Protein AF-A0A165ENR4-F1 (afdb_monomer_lite)

Organism: NCBI:txid1314785

Radius of gyration: 12.13 Å; chains: 1; bounding box: 26×21×33 Å

Structure (mmCIF, N/CA/C/O backbone):
data_AF-A0A165ENR4-F1
#
_entry.id   AF-A0A165ENR4-F1
#
loop_
_atom_site.group_PDB
_atom_site.id
_atom_site.type_symbol
_atom_site.label_atom_id
_atom_site.label_alt_id
_atom_site.label_comp_id
_atom_site.label_asym_id
_atom_site.label_entity_id
_atom_site.label_seq_id
_atom_site.pdbx_PDB_ins_code
_atom_site.Cartn_x
_atom_site.Cartn_y
_atom_site.Cartn_z
_atom_site.occupancy
_atom_site.B_iso_or_equiv
_atom_site.auth_seq_id
_atom_site.auth_comp_id
_atom_site.auth_asym_id
_atom_site.auth_atom_id
_atom_site.pdbx_PDB_model_num
ATOM 1 N N . LEU A 1 1 ? -10.823 -14.079 3.515 1.00 63.69 1 LEU A N 1
ATOM 2 C CA . LEU A 1 1 ? -10.174 -12.974 2.777 1.00 63.69 1 LEU A CA 1
ATOM 3 C C . LEU A 1 1 ? -11.138 -11.794 2.819 1.00 63.69 1 LEU A C 1
ATOM 5 O O . LEU A 1 1 ? -12.290 -12.001 2.464 1.00 63.69 1 LEU A O 1
ATOM 9 N N . SER A 1 2 ? -10.731 -10.634 3.334 1.00 75.19 2 SER A N 1
ATOM 10 C CA . SER A 1 2 ? -11.566 -9.421 3.373 1.00 75.19 2 SER A CA 1
ATOM 11 C C . SER A 1 2 ? -10.899 -8.345 2.520 1.00 75.19 2 SER A C 1
ATOM 13 O O . SER A 1 2 ? -9.672 -8.269 2.513 1.00 75.19 2 SER A O 1
ATOM 15 N N . ILE A 1 3 ? -11.687 -7.558 1.788 1.00 78.62 3 ILE A N 1
ATOM 16 C CA . ILE A 1 3 ? -11.215 -6.443 0.958 1.00 78.62 3 ILE A CA 1
ATOM 17 C C . ILE A 1 3 ? -11.793 -5.169 1.567 1.00 78.62 3 ILE A C 1
ATOM 19 O O . ILE A 1 3 ? -13.008 -5.073 1.735 1.00 78.62 3 ILE A O 1
ATOM 23 N N . ILE A 1 4 ? -10.932 -4.204 1.887 1.00 80.88 4 ILE A N 1
ATOM 24 C CA . ILE A 1 4 ? -11.337 -2.896 2.408 1.00 80.88 4 ILE A CA 1
ATOM 25 C C . ILE A 1 4 ? -10.870 -1.782 1.463 1.00 80.88 4 ILE A C 1
ATOM 27 O O . ILE A 1 4 ? -9.805 -1.914 0.852 1.00 80.88 4 ILE A O 1
ATOM 31 N N . PRO A 1 5 ? -11.636 -0.688 1.31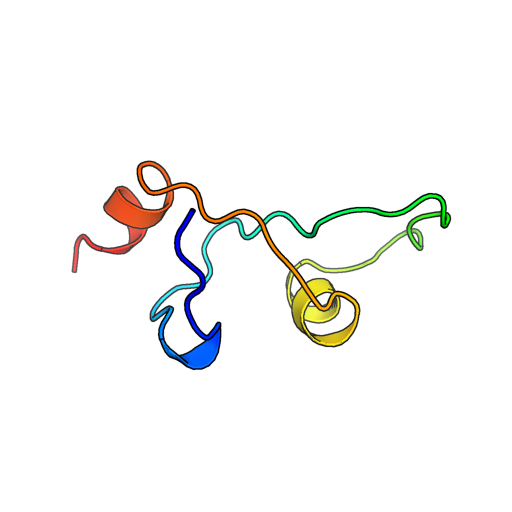7 1.00 79.94 5 PRO A N 1
ATOM 32 C CA . PRO A 1 5 ? -11.178 0.487 0.586 1.00 79.94 5 PRO A CA 1
ATOM 33 C C . PRO A 1 5 ? -9.973 1.136 1.276 1.00 79.94 5 PRO A C 1
ATOM 35 O O . PRO A 1 5 ? -9.976 1.307 2.494 1.00 79.94 5 PRO A O 1
ATOM 38 N N . LEU A 1 6 ? -8.981 1.584 0.500 1.00 72.38 6 LEU A N 1
ATOM 39 C CA . LEU A 1 6 ? -7.837 2.347 1.026 1.00 72.38 6 LEU A CA 1
ATOM 40 C C . LEU A 1 6 ? -8.261 3.627 1.753 1.00 72.38 6 LEU A C 1
ATOM 42 O O . LEU A 1 6 ? -7.637 4.022 2.726 1.00 72.38 6 LEU A O 1
ATOM 46 N N . THR A 1 7 ? -9.354 4.251 1.314 1.00 72.94 7 THR 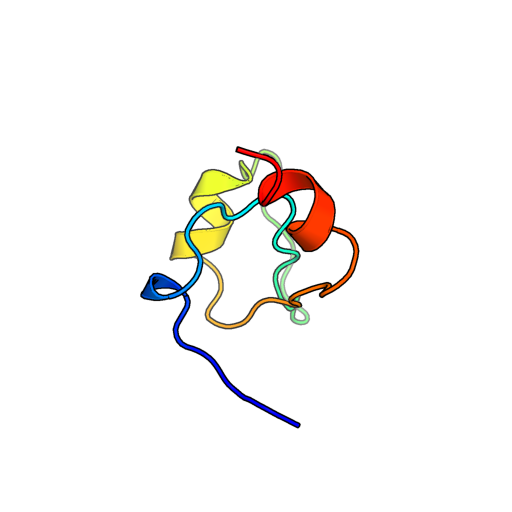A N 1
ATOM 47 C CA . THR A 1 7 ? -9.923 5.453 1.941 1.00 72.94 7 THR A CA 1
ATOM 48 C C . THR A 1 7 ? -10.468 5.206 3.347 1.00 72.94 7 THR A C 1
ATOM 50 O O . THR A 1 7 ? -10.778 6.157 4.053 1.00 72.94 7 THR A O 1
ATOM 53 N N . SER A 1 8 ? -10.636 3.943 3.746 1.00 72.69 8 SER A N 1
ATOM 54 C CA . SER A 1 8 ? -11.035 3.562 5.102 1.00 72.69 8 SER A CA 1
ATOM 55 C C . SER A 1 8 ? -9.836 3.386 6.043 1.00 72.69 8 SER A C 1
ATOM 57 O O . SER A 1 8 ? -10.044 3.111 7.222 1.00 72.69 8 SER A O 1
ATOM 59 N N . ILE A 1 9 ? -8.603 3.541 5.547 1.00 74.00 9 ILE A N 1
ATOM 60 C CA . ILE A 1 9 ? -7.370 3.480 6.338 1.00 74.00 9 ILE A CA 1
ATOM 61 C C . ILE A 1 9 ? -7.036 4.903 6.796 1.00 74.00 9 ILE A C 1
ATOM 63 O O . ILE A 1 9 ? -6.720 5.764 5.978 1.00 74.00 9 ILE A O 1
ATOM 67 N N . LEU A 1 10 ? -7.133 5.155 8.104 1.00 67.06 10 LEU A N 1
ATOM 68 C CA . LEU A 1 10 ? -6.904 6.483 8.683 1.00 67.06 10 LEU A CA 1
ATOM 69 C C . LEU A 1 10 ? -5.427 6.890 8.594 1.00 67.06 10 LEU A C 1
ATOM 71 O O . LEU A 1 10 ? -5.123 8.023 8.233 1.00 67.06 10 LEU A O 1
ATOM 75 N N . HIS A 1 11 ? -4.520 5.955 8.879 1.00 67.00 11 HIS A N 1
ATOM 76 C CA . HIS A 1 11 ? -3.074 6.136 8.811 1.00 67.00 11 HIS A CA 1
ATOM 77 C C . HIS A 1 11 ? -2.457 4.987 8.011 1.00 67.00 11 HIS A C 1
ATOM 79 O O . HIS A 1 11 ? -2.411 3.858 8.469 1.00 67.00 11 HIS A O 1
ATOM 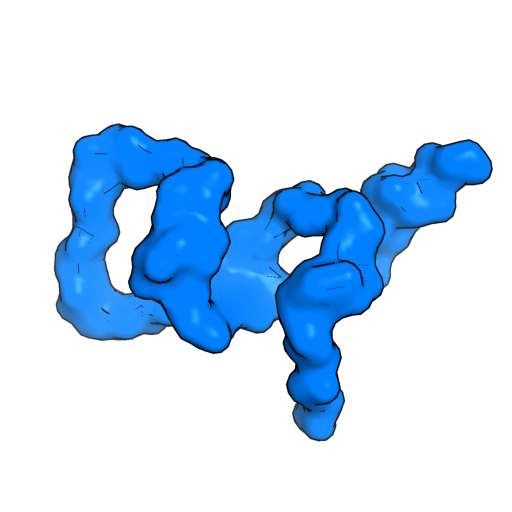85 N N . ALA A 1 12 ? -1.970 5.273 6.803 1.00 64.19 12 ALA A N 1
ATOM 86 C CA . ALA A 1 12 ? -1.339 4.289 5.922 1.00 64.19 12 ALA A CA 1
ATOM 87 C C . ALA A 1 12 ? 0.132 4.035 6.310 1.00 64.19 12 ALA A C 1
ATOM 89 O O . ALA A 1 12 ? 1.054 4.264 5.522 1.00 64.19 12 ALA A O 1
ATOM 90 N N . VAL A 1 13 ? 0.369 3.612 7.550 1.00 63.56 13 VAL A N 1
ATOM 91 C CA . VAL A 1 13 ? 1.720 3.363 8.060 1.00 63.56 13 VAL A CA 1
ATOM 92 C C . VAL A 1 13 ? 2.175 1.978 7.584 1.00 63.56 13 VAL A C 1
ATOM 94 O O . VAL A 1 13 ? 1.666 0.953 8.012 1.00 63.56 13 VAL A O 1
ATOM 97 N N . HIS A 1 14 ? 3.151 1.958 6.670 1.00 71.56 14 HIS A N 1
ATOM 98 C CA . HIS A 1 14 ? 3.756 0.748 6.086 1.00 71.56 14 HIS A CA 1
ATOM 99 C C . HIS A 1 14 ? 2.832 -0.117 5.206 1.00 71.56 14 HIS A C 1
ATOM 101 O O . HIS A 1 14 ? 2.894 -1.345 5.257 1.00 71.56 14 HIS A O 1
ATOM 107 N N . LEU A 1 15 ? 2.026 0.495 4.331 1.00 80.00 15 LEU A N 1
ATOM 108 C CA . LEU A 1 15 ? 1.366 -0.266 3.265 1.00 80.00 15 LEU A CA 1
ATOM 109 C C . LEU A 1 15 ? 2.402 -0.812 2.278 1.00 80.00 15 LEU A C 1
ATOM 111 O O . LEU A 1 15 ? 3.102 -0.058 1.603 1.00 80.00 15 LEU A O 1
ATOM 115 N N . ILE 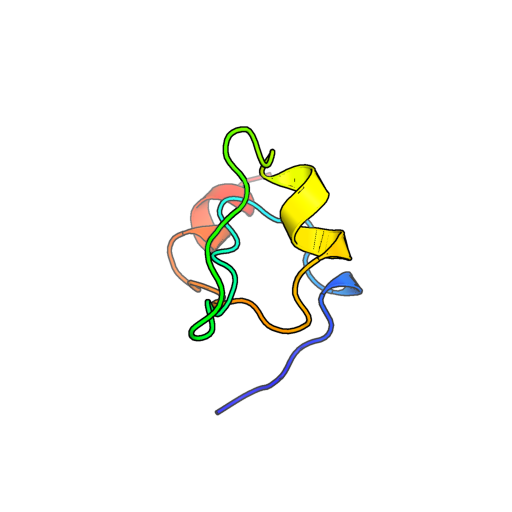A 1 16 ? 2.479 -2.138 2.183 1.00 84.06 16 ILE A N 1
ATOM 116 C CA . ILE A 1 16 ? 3.376 -2.821 1.251 1.00 84.06 16 ILE A CA 1
ATOM 117 C C . ILE A 1 16 ? 2.585 -3.112 -0.028 1.00 84.06 16 ILE A C 1
ATOM 119 O O . ILE A 1 16 ? 1.637 -3.904 0.025 1.00 84.06 16 ILE A O 1
ATOM 123 N N . PRO A 1 17 ? 2.925 -2.498 -1.175 1.00 84.62 17 PRO A N 1
ATOM 124 C CA . PRO A 1 17 ? 2.228 -2.775 -2.422 1.00 84.62 17 PRO A CA 1
ATOM 125 C C . PRO A 1 17 ? 2.437 -4.223 -2.863 1.00 84.62 17 PRO A C 1
ATOM 127 O O . PRO A 1 17 ? 3.489 -4.829 -2.648 1.00 84.62 17 PRO A O 1
ATOM 130 N N . VAL A 1 18 ? 1.426 -4.783 -3.523 1.00 86.12 18 VAL A N 1
ATOM 131 C CA . VAL A 1 18 ? 1.546 -6.088 -4.171 1.00 86.12 18 VAL A CA 1
ATOM 132 C C . VAL A 1 18 ? 2.382 -5.912 -5.437 1.00 86.12 18 VAL A C 1
AT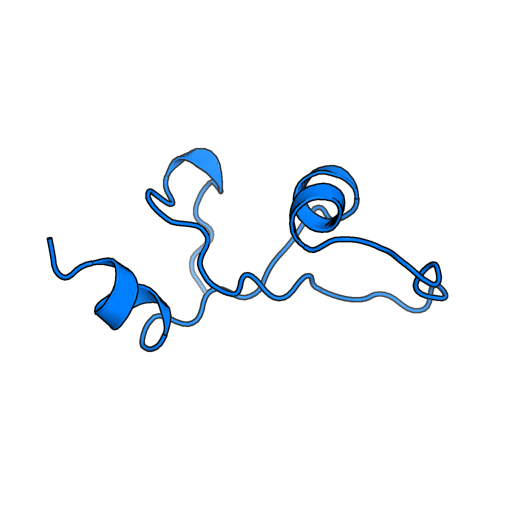OM 134 O O . VAL A 1 18 ? 1.888 -5.455 -6.469 1.00 86.12 18 VAL A O 1
ATOM 137 N N . TYR A 1 19 ? 3.665 -6.260 -5.346 1.00 82.50 19 TYR A N 1
ATOM 138 C CA . TYR A 1 19 ? 4.582 -6.195 -6.478 1.00 82.50 19 TYR A CA 1
ATOM 139 C C . TYR A 1 19 ? 4.245 -7.253 -7.535 1.00 82.50 19 TYR A C 1
ATOM 141 O O . TYR A 1 19 ? 3.983 -8.415 -7.223 1.00 82.50 19 TYR A O 1
ATOM 149 N N . GLY A 1 20 ? 4.257 -6.830 -8.799 1.00 81.19 20 GLY A N 1
ATOM 150 C CA . GLY A 1 20 ? 4.170 -7.722 -9.953 1.00 81.19 20 GLY A CA 1
ATOM 151 C C . GLY A 1 20 ? 5.552 -8.154 -10.444 1.00 81.19 20 GLY A C 1
ATOM 152 O O . GLY A 1 20 ? 6.555 -8.023 -9.753 1.00 81.19 20 GLY A O 1
ATOM 153 N N . THR A 1 21 ? 5.621 -8.617 -11.690 1.00 84.75 21 THR A N 1
ATOM 154 C CA . THR A 1 21 ? 6.886 -8.977 -12.358 1.00 84.75 21 THR A CA 1
ATOM 155 C C . THR A 1 21 ? 7.626 -7.772 -12.952 1.00 84.75 21 THR A C 1
ATOM 157 O O . THR A 1 21 ? 8.670 -7.939 -13.577 1.00 84.75 21 THR A O 1
ATOM 160 N N . ALA A 1 22 ? 7.068 -6.566 -12.819 1.00 82.19 22 ALA A N 1
ATOM 161 C CA . ALA A 1 22 ? 7.655 -5.341 -13.345 1.00 82.19 22 ALA A CA 1
ATOM 162 C C . ALA A 1 22 ? 8.783 -4.832 -12.438 1.00 82.19 22 ALA A C 1
ATOM 164 O O . ALA A 1 22 ? 8.706 -4.933 -11.214 1.00 82.19 22 ALA A O 1
ATOM 165 N N . SER A 1 23 ? 9.817 -4.248 -13.048 1.00 78.56 23 SER A N 1
ATOM 166 C CA . SER A 1 23 ? 10.905 -3.614 -12.302 1.00 78.56 23 SER A CA 1
ATOM 167 C C . SER A 1 23 ? 10.381 -2.426 -11.502 1.00 78.56 23 SER A C 1
ATOM 169 O O . SER A 1 23 ? 9.660 -1.580 -12.033 1.00 78.56 23 SER A O 1
ATOM 171 N N . ILE A 1 24 ? 10.792 -2.335 -10.239 1.00 82.31 24 ILE A N 1
ATOM 172 C CA . ILE A 1 24 ? 10.462 -1.203 -9.374 1.00 82.31 24 ILE A CA 1
ATOM 173 C C . ILE A 1 24 ? 11.339 -0.011 -9.795 1.00 82.31 24 ILE A C 1
ATOM 175 O O . ILE A 1 24 ? 12.560 -0.172 -9.897 1.00 82.31 24 ILE A O 1
ATOM 179 N N . PRO A 1 25 ? 10.760 1.175 -10.060 1.00 80.62 25 PRO A N 1
ATOM 180 C CA . PRO A 1 25 ? 11.533 2.373 -10.363 1.00 80.62 25 PRO A CA 1
ATOM 181 C C . PRO A 1 25 ? 12.457 2.738 -9.199 1.00 80.62 25 PRO A C 1
ATOM 183 O O . PRO A 1 25 ? 12.036 2.784 -8.041 1.00 80.62 25 PRO A O 1
ATOM 186 N N . HIS A 1 26 ? 13.719 3.031 -9.503 1.00 77.88 26 HIS A N 1
ATOM 187 C CA . HIS A 1 26 ? 14.672 3.456 -8.485 1.00 77.88 26 HIS A CA 1
ATOM 188 C C . HIS A 1 26 ? 14.303 4.864 -7.991 1.00 77.88 26 HIS A C 1
ATOM 190 O O . HIS A 1 26 ? 14.172 5.785 -8.795 1.00 77.88 26 HIS A O 1
ATOM 196 N N . GLY A 1 27 ? 14.128 5.031 -6.676 1.00 81.38 27 GLY A N 1
ATOM 197 C CA . GLY A 1 27 ? 13.722 6.307 -6.069 1.00 81.38 27 GLY A CA 1
ATOM 198 C C . GLY A 1 27 ? 12.212 6.502 -5.902 1.00 81.38 27 GLY A C 1
ATOM 199 O O . GLY A 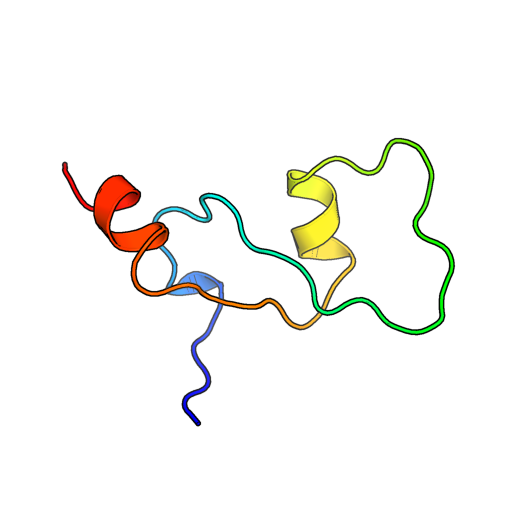1 27 ? 11.785 7.610 -5.587 1.00 81.38 27 GLY A O 1
ATOM 200 N N . LEU A 1 28 ? 11.407 5.451 -6.089 1.00 80.81 28 LEU A N 1
ATOM 201 C CA . LEU A 1 28 ? 9.981 5.491 -5.778 1.00 80.81 28 LEU A CA 1
ATOM 202 C C . LEU A 1 28 ? 9.769 5.791 -4.286 1.00 80.81 28 LEU A C 1
ATOM 204 O O . LEU A 1 28 ? 10.247 5.047 -3.428 1.00 80.81 28 LEU A O 1
ATOM 208 N N . SER A 1 29 ? 9.059 6.875 -3.971 1.00 80.06 29 SER A N 1
ATOM 209 C CA . SER A 1 29 ? 8.715 7.200 -2.585 1.00 80.06 29 SER A CA 1
ATOM 210 C C . SER A 1 29 ? 7.489 6.411 -2.122 1.00 80.06 29 SER A C 1
ATOM 212 O O . SER A 1 29 ? 6.621 6.066 -2.925 1.00 80.06 29 SER A O 1
ATOM 214 N N . ASN A 1 30 ? 7.375 6.172 -0.812 1.00 75.00 30 ASN A N 1
ATOM 215 C CA . ASN A 1 30 ? 6.231 5.459 -0.231 1.00 75.00 30 ASN A CA 1
ATOM 216 C C . ASN A 1 30 ? 4.888 6.088 -0.643 1.00 75.00 30 ASN A C 1
ATOM 218 O O . ASN A 1 30 ? 3.951 5.370 -0.976 1.00 75.00 30 ASN A O 1
ATOM 222 N N . SER A 1 31 ? 4.803 7.419 -0.711 1.00 77.50 31 SER A N 1
ATOM 223 C CA . SER A 1 31 ? 3.588 8.127 -1.137 1.00 77.50 31 SER A CA 1
ATOM 224 C C . SER A 1 31 ? 3.236 7.865 -2.601 1.00 77.50 31 SER A C 1
ATOM 226 O O . SER A 1 31 ? 2.071 7.661 -2.917 1.00 77.50 31 SER A O 1
ATOM 228 N N . GLN A 1 32 ? 4.236 7.799 -3.485 1.00 81.25 32 GLN A N 1
ATOM 229 C CA . GLN A 1 32 ? 4.023 7.505 -4.907 1.00 81.25 32 GLN A CA 1
ATOM 230 C C . GLN A 1 32 ? 3.557 6.066 -5.144 1.00 81.25 32 GLN A C 1
ATOM 232 O O . GLN A 1 32 ? 2.939 5.780 -6.169 1.00 81.25 32 GLN A O 1
ATOM 237 N N . THR A 1 33 ? 3.821 5.149 -4.207 1.00 82.12 33 THR A N 1
ATOM 238 C CA . THR A 1 33 ? 3.319 3.776 -4.332 1.00 82.12 33 THR A CA 1
ATOM 239 C C . THR A 1 33 ? 1.790 3.722 -4.315 1.00 82.12 33 THR A C 1
ATOM 241 O O . THR A 1 33 ? 1.232 2.911 -5.048 1.00 82.12 33 THR A O 1
ATOM 244 N N . LEU A 1 34 ? 1.117 4.618 -3.575 1.00 80.75 34 LEU A N 1
ATOM 245 C CA . LEU A 1 34 ? -0.350 4.682 -3.477 1.00 80.75 34 LEU A CA 1
ATOM 246 C C . LEU A 1 34 ? -1.023 4.926 -4.832 1.00 80.75 34 LEU A C 1
ATOM 248 O O . LEU A 1 34 ? -2.067 4.342 -5.105 1.00 80.75 34 LEU A O 1
ATOM 252 N N . ASP A 1 35 ? -0.395 5.730 -5.689 1.00 81.81 35 ASP A N 1
ATOM 253 C CA . ASP A 1 35 ? -0.900 6.025 -7.033 1.00 81.81 35 ASP A CA 1
ATOM 254 C C . ASP A 1 35 ? -0.497 4.954 -8.060 1.00 81.81 35 ASP A C 1
ATOM 256 O O . ASP A 1 35 ? -1.186 4.739 -9.059 1.00 81.81 35 ASP A O 1
ATOM 260 N N . MET A 1 36 ? 0.634 4.276 -7.835 1.00 81.88 36 MET A N 1
ATOM 261 C CA . MET A 1 36 ? 1.187 3.299 -8.779 1.00 81.88 36 MET A CA 1
ATOM 262 C C . MET A 1 36 ? 0.621 1.887 -8.625 1.00 81.88 36 MET A C 1
ATOM 264 O O . MET A 1 36 ? 0.605 1.128 -9.597 1.00 81.88 36 MET A O 1
ATOM 268 N N . TYR A 1 37 ? 0.164 1.514 -7.431 1.00 82.62 37 TYR A N 1
ATOM 269 C CA . TYR A 1 37 ? -0.292 0.159 -7.139 1.00 82.62 37 TYR A CA 1
ATOM 270 C C . TYR A 1 37 ? -1.779 0.126 -6.806 1.00 82.62 37 TYR A C 1
ATOM 272 O O . TYR A 1 37 ? -2.330 1.008 -6.161 1.00 82.62 37 TYR A O 1
ATOM 280 N N . ARG A 1 38 ? -2.449 -0.939 -7.256 1.00 83.12 38 ARG A N 1
ATOM 281 C CA . ARG A 1 38 ? -3.903 -1.119 -7.089 1.00 83.12 38 ARG A CA 1
ATOM 282 C C . ARG A 1 38 ? -4.263 -2.010 -5.901 1.00 83.12 38 ARG A C 1
ATOM 284 O O . ARG A 1 38 ? -5.441 -2.167 -5.597 1.00 83.12 38 ARG A O 1
ATOM 291 N N . ALA A 1 39 ? -3.267 -2.630 -5.272 1.00 84.00 39 ALA A N 1
ATOM 292 C CA . ALA A 1 39 ? -3.442 -3.552 -4.161 1.00 84.00 39 ALA A CA 1
ATOM 293 C C . ALA A 1 39 ? -2.248 -3.467 -3.209 1.00 84.00 39 ALA A C 1
ATOM 295 O O . ALA A 1 39 ? -1.101 -3.360 -3.648 1.00 84.00 39 ALA A O 1
ATOM 296 N N . PHE A 1 40 ? -2.539 -3.555 -1.914 1.00 85.38 40 PHE A N 1
ATOM 297 C CA . PHE A 1 40 ? -1.564 -3.479 -0.832 1.00 85.38 40 PHE A CA 1
ATOM 298 C C . PHE A 1 40 ? -1.878 -4.547 0.206 1.00 85.38 40 PHE A C 1
ATOM 300 O O . PHE A 1 40 ? -3.041 -4.898 0.421 1.00 85.38 40 PHE A O 1
ATOM 307 N N . TYR A 1 41 ? -0.837 -5.045 0.861 1.00 82.56 41 TYR A N 1
ATOM 308 C CA . TYR A 1 41 ? -0.985 -5.848 2.061 1.00 82.56 41 TYR A CA 1
ATOM 309 C C . TYR A 1 41 ? -1.259 -4.934 3.251 1.00 82.56 41 TYR A C 1
ATOM 311 O O . TYR A 1 41 ? -0.584 -3.922 3.440 1.00 82.56 41 TYR A O 1
ATOM 319 N N . VAL A 1 42 ? -2.255 -5.315 4.048 1.00 75.00 42 VAL A N 1
ATOM 320 C CA . VAL A 1 42 ? -2.607 -4.643 5.298 1.00 75.00 42 VAL A CA 1
ATOM 321 C C . VAL A 1 42 ? -2.231 -5.581 6.436 1.00 75.00 42 VAL A C 1
ATOM 323 O O . VAL A 1 42 ? -2.819 -6.657 6.575 1.00 75.00 42 VAL A O 1
ATOM 326 N N . ASP A 1 43 ? -1.237 -5.188 7.228 1.00 72.31 43 ASP A N 1
ATOM 327 C CA . ASP A 1 43 ? -0.875 -5.902 8.447 1.00 72.31 43 ASP A CA 1
ATOM 328 C C . ASP A 1 43 ? -1.663 -5.327 9.629 1.00 72.31 43 ASP A C 1
ATOM 330 O O . ASP A 1 43 ? -1.414 -4.221 10.105 1.00 72.31 43 ASP A O 1
ATOM 334 N N . LYS A 1 44 ? -2.612 -6.125 10.120 1.00 66.06 44 LYS A N 1
ATOM 335 C CA . LYS A 1 44 ? -3.462 -5.813 11.277 1.00 66.06 44 LYS A CA 1
ATOM 336 C C . LYS A 1 44 ? -2.690 -5.521 12.574 1.00 66.06 44 LYS A C 1
ATOM 338 O O . LYS A 1 44 ? -3.284 -4.975 13.496 1.00 66.06 44 LYS A O 1
ATOM 343 N N . PHE A 1 45 ? -1.428 -5.936 12.685 1.00 62.91 45 PHE A N 1
ATOM 344 C CA . PHE A 1 45 ? -0.598 -5.741 13.875 1.00 62.91 45 PHE A CA 1
ATOM 345 C C . PHE A 1 45 ? 0.287 -4.501 13.760 1.00 62.91 45 PHE A C 1
ATOM 347 O O . PHE A 1 45 ? 0.455 -3.788 14.746 1.00 62.91 45 PHE A O 1
ATOM 354 N N . ALA A 1 46 ? 0.812 -4.214 12.566 1.00 58.69 46 ALA A N 1
ATOM 355 C CA . ALA A 1 46 ? 1.592 -3.001 12.323 1.00 58.69 46 ALA A CA 1
ATOM 356 C C . ALA A 1 46 ? 0.714 -1.739 12.398 1.00 58.69 46 ALA A C 1
ATOM 358 O O . ALA A 1 46 ? 1.138 -0.726 12.951 1.00 58.69 46 ALA A O 1
ATOM 359 N N . ASP A 1 47 ? -0.530 -1.830 11.918 1.00 58.19 47 ASP A N 1
ATOM 360 C CA . ASP A 1 47 ? -1.494 -0.723 11.944 1.00 58.19 47 ASP A CA 1
ATOM 361 C C . ASP A 1 47 ? -2.059 -0.466 13.355 1.00 58.19 47 ASP A C 1
ATOM 363 O O . ASP A 1 47 ? -2.513 0.633 13.662 1.00 58.19 47 ASP A O 1
ATOM 367 N N . HIS A 1 48 ? -1.974 -1.453 14.260 1.00 58.56 48 HIS A N 1
ATOM 368 C CA . HIS A 1 48 ? -2.444 -1.310 15.641 1.00 58.56 48 HIS A CA 1
ATOM 369 C C . HIS A 1 48 ? -1.664 -0.236 16.417 1.00 58.56 48 HIS A C 1
ATOM 371 O O . HIS A 1 48 ? -2.269 0.504 17.186 1.00 58.56 48 HIS A O 1
ATOM 377 N N . HIS A 1 49 ? -0.357 -0.092 16.162 1.00 54.50 49 HIS A N 1
ATOM 378 C CA . HIS A 1 49 ? 0.472 0.963 16.763 1.00 54.50 49 HIS A CA 1
ATOM 379 C C . HIS A 1 49 ? 0.238 2.352 16.150 1.00 54.50 49 HIS A C 1
ATOM 381 O O . HIS A 1 49 ? 0.534 3.354 16.792 1.00 54.50 49 HIS A O 1
ATOM 387 N N . ALA A 1 50 ? -0.306 2.438 14.932 1.00 54.19 50 ALA A N 1
ATOM 388 C CA . ALA A 1 50 ? -0.736 3.707 14.341 1.00 54.19 50 ALA A CA 1
ATOM 389 C C . ALA A 1 50 ? -2.120 4.159 14.853 1.00 54.19 50 ALA A C 1
ATOM 391 O O . ALA A 1 50 ? -2.540 5.281 14.567 1.00 54.19 50 ALA A O 1
ATOM 392 N N . PHE A 1 51 ? -2.805 3.288 15.603 1.00 52.06 51 PHE A N 1
ATOM 393 C CA . PHE A 1 51 ? -4.132 3.491 16.185 1.00 52.06 51 PHE A CA 1
ATOM 394 C C . PHE A 1 51 ? -4.095 3.864 17.678 1.00 52.06 51 PHE A C 1
ATOM 396 O O . PHE A 1 51 ? -5.138 3.908 18.328 1.00 52.06 51 PHE A O 1
ATOM 403 N N . GLU A 1 52 ? -2.909 4.123 18.231 1.00 49.47 52 GLU A N 1
ATOM 404 C CA . GLU A 1 52 ? -2.748 4.719 19.559 1.00 49.47 52 GLU A CA 1
ATOM 405 C C . GLU A 1 52 ? -2.760 6.252 19.394 1.00 49.47 52 GLU A C 1
ATOM 407 O O . GLU A 1 52 ? -1.729 6.878 19.146 1.00 49.47 52 GLU A O 1
ATOM 412 N N . ILE A 1 53 ? -3.961 6.839 19.421 1.00 53.09 53 ILE A N 1
ATOM 413 C CA . ILE A 1 53 ? -4.196 8.290 19.553 1.00 53.09 53 ILE A CA 1
ATOM 414 C C . ILE A 1 53 ? -4.606 8.572 20.996 1.00 53.09 53 ILE A C 1
ATOM 416 O O . ILE A 1 53 ? -5.467 7.817 21.504 1.00 53.09 53 ILE A O 1
#

Foldseek 3Di:
DDDDDPVPQPDPPDWAADDDPDDDDPPQDPVNVVVVGPDTDDDPVRCVVVVPD

pLDDT: mean 74.03, std 10.17, range [49.47, 86.12]

Sequence (53 aa):
LSIIPLTSILHAVHLIPVYGTASIPHGLSNSQTLDMYRAFYVDKFADHHAFEI

Secondary structure (DSSP, 8-state):
-----GGG-S--TT-EE---SSPPPTT--HHHHHHH-S-EE--TTTGGGGG--